Protein AF-A0A381V4W5-F1 (afdb_monomer_lite)

Organism: NCBI:txid408172

InterPro domains:
  IPR001851 ABC transporter, permease [PF02653] (2-93)

Structure (mmCIF, N/CA/C/O backbone):
data_AF-A0A381V4W5-F1
#
_entry.id   AF-A0A381V4W5-F1
#
loop_
_atom_site.group_PDB
_atom_site.id
_atom_site.type_symbol
_atom_site.label_atom_id
_atom_site.label_alt_id
_atom_site.label_comp_id
_atom_site.label_asym_id
_atom_site.label_entity_id
_atom_site.label_seq_id
_atom_site.pdbx_PDB_ins_code
_atom_site.Cartn_x
_atom_site.Cartn_y
_atom_site.Cartn_z
_atom_site.occupancy
_atom_site.B_iso_or_equiv
_atom_site.auth_seq_id
_atom_site.auth_comp_id
_atom_site.auth_asym_id
_atom_site.auth_atom_id
_atom_site.pdbx_PDB_model_num
ATOM 1 N N . MET A 1 1 ? 4.661 -8.027 14.910 1.00 61.03 1 MET A N 1
ATOM 2 C CA . MET A 1 1 ? 4.799 -7.270 13.644 1.00 61.03 1 MET A CA 1
ATOM 3 C C . MET A 1 1 ? 5.531 -8.044 12.550 1.00 61.03 1 MET A C 1
ATOM 5 O O . MET A 1 1 ? 5.199 -7.832 11.402 1.00 61.03 1 MET A O 1
ATOM 9 N N . ALA A 1 2 ? 6.446 -8.974 12.853 1.00 87.06 2 ALA A N 1
ATOM 10 C CA . ALA A 1 2 ? 7.195 -9.709 11.823 1.00 87.06 2 ALA A CA 1
ATOM 11 C C . ALA A 1 2 ? 6.330 -10.546 10.851 1.00 87.06 2 ALA A C 1
ATOM 13 O O . ALA A 1 2 ? 6.614 -10.577 9.662 1.00 87.06 2 ALA A O 1
ATOM 14 N N . THR A 1 3 ? 5.259 -11.191 11.324 1.00 92.56 3 THR A N 1
ATOM 15 C CA . THR A 1 3 ? 4.450 -12.128 10.521 1.00 92.56 3 THR A CA 1
ATOM 16 C C . THR A 1 3 ? 3.869 -11.544 9.219 1.00 92.56 3 THR A C 1
ATOM 18 O O . THR A 1 3 ? 4.096 -12.145 8.173 1.00 92.56 3 THR A O 1
ATOM 21 N N . PRO A 1 4 ? 3.159 -10.394 9.210 1.00 91.19 4 PRO A N 1
ATOM 22 C CA . PRO A 1 4 ? 2.651 -9.813 7.963 1.00 91.19 4 PRO A CA 1
ATOM 23 C C . PRO A 1 4 ? 3.765 -9.377 7.002 1.00 91.19 4 PRO A C 1
ATOM 25 O O . PRO A 1 4 ? 3.629 -9.571 5.799 1.00 91.19 4 PRO A O 1
ATOM 28 N N . TYR A 1 5 ? 4.886 -8.861 7.515 1.00 93.31 5 TYR A N 1
ATOM 29 C CA . TYR A 1 5 ? 6.038 -8.514 6.677 1.00 93.31 5 TYR A CA 1
ATOM 30 C C . TYR A 1 5 ? 6.715 -9.745 6.070 1.00 93.31 5 TYR A C 1
ATOM 32 O O . TYR A 1 5 ? 7.160 -9.682 4.932 1.00 93.31 5 TYR A O 1
ATOM 40 N N . LEU A 1 6 ? 6.755 -10.876 6.784 1.00 95.12 6 LEU A N 1
ATOM 41 C CA . LEU A 1 6 ? 7.233 -12.145 6.224 1.00 95.12 6 LEU A CA 1
ATOM 42 C C . LEU A 1 6 ? 6.332 -12.638 5.086 1.00 95.12 6 LEU A C 1
ATOM 44 O O . LEU A 1 6 ? 6.828 -13.116 4.073 1.00 95.12 6 LEU A O 1
ATOM 48 N N . LEU A 1 7 ? 5.010 -12.506 5.218 1.00 93.38 7 LEU A N 1
ATOM 49 C CA . LEU A 1 7 ? 4.087 -12.855 4.132 1.00 93.38 7 LEU A CA 1
ATOM 50 C C . LEU A 1 7 ? 4.267 -11.932 2.919 1.00 93.38 7 LEU A C 1
ATOM 52 O O . LEU A 1 7 ? 4.312 -12.412 1.787 1.00 93.38 7 LEU A O 1
ATOM 56 N N . ALA A 1 8 ? 4.421 -10.628 3.155 1.00 93.50 8 ALA A N 1
ATOM 57 C CA . ALA A 1 8 ? 4.693 -9.658 2.100 1.00 93.50 8 ALA A CA 1
ATOM 58 C C . ALA A 1 8 ? 6.030 -9.944 1.396 1.00 93.50 8 ALA A C 1
ATOM 60 O O . ALA A 1 8 ? 6.077 -9.991 0.169 1.00 93.50 8 ALA A O 1
ATOM 61 N N . SER A 1 9 ? 7.099 -10.220 2.150 1.00 93.81 9 SER A N 1
ATOM 62 C CA . SER A 1 9 ? 8.420 -10.507 1.583 1.00 93.81 9 SER A CA 1
ATOM 63 C C . SER A 1 9 ? 8.456 -11.816 0.796 1.00 93.81 9 SER A C 1
ATOM 65 O O . SER A 1 9 ? 9.136 -11.892 -0.227 1.00 93.81 9 SER A O 1
ATOM 67 N N . LEU A 1 10 ? 7.690 -12.832 1.207 1.00 95.31 10 LEU A N 1
ATOM 68 C CA . LEU A 1 10 ? 7.499 -14.049 0.416 1.00 95.31 10 LEU A CA 1
ATOM 69 C C . LEU A 1 10 ? 6.827 -13.744 -0.930 1.00 95.31 10 LEU A C 1
ATOM 71 O O . LEU A 1 10 ? 7.287 -14.240 -1.960 1.00 95.31 10 LEU A O 1
ATOM 75 N N . GLY A 1 11 ? 5.785 -12.907 -0.935 1.00 92.62 11 GLY A N 1
ATOM 76 C CA . GLY A 1 11 ? 5.130 -12.449 -2.164 1.00 92.62 11 GLY A CA 1
ATOM 77 C C . GLY A 1 11 ? 6.084 -11.677 -3.080 1.00 92.62 11 GLY A C 1
ATOM 78 O O . GLY A 1 11 ? 6.218 -12.007 -4.259 1.00 92.62 11 GLY A O 1
ATOM 79 N N . GLU A 1 12 ? 6.823 -10.720 -2.523 1.00 94.00 12 GLU A N 1
ATOM 80 C CA . GLU A 1 12 ? 7.828 -9.944 -3.259 1.00 94.00 12 GLU A CA 1
ATOM 81 C C . GLU A 1 12 ? 8.966 -10.823 -3.795 1.00 94.00 12 GLU A C 1
ATOM 83 O O . GLU A 1 12 ? 9.401 -10.643 -4.928 1.00 94.00 12 GLU A O 1
ATOM 88 N N . THR A 1 13 ? 9.396 -11.851 -3.057 1.00 95.31 13 THR A N 1
ATOM 89 C CA . THR A 1 13 ? 10.404 -12.815 -3.537 1.00 95.31 13 THR A CA 1
ATOM 90 C C . THR A 1 13 ? 9.919 -13.560 -4.784 1.00 95.31 13 THR A C 1
ATOM 92 O O . THR A 1 13 ? 10.703 -13.846 -5.693 1.00 95.31 13 THR A O 1
ATOM 95 N N . VAL A 1 14 ? 8.627 -13.895 -4.859 1.00 94.81 14 VAL A N 1
ATOM 96 C CA . VAL A 1 14 ? 8.036 -14.494 -6.067 1.00 94.81 14 VAL A CA 1
ATOM 97 C C . VAL A 1 14 ? 8.035 -13.487 -7.221 1.00 94.81 14 VAL A C 1
ATOM 99 O O . VAL A 1 14 ? 8.462 -13.842 -8.320 1.00 94.81 14 VAL A O 1
ATOM 102 N N . GLY A 1 15 ? 7.645 -12.234 -6.965 1.00 91.75 15 GLY A N 1
ATOM 103 C CA . GLY A 1 15 ? 7.682 -11.151 -7.955 1.00 91.75 15 GLY A CA 1
ATOM 104 C C . GLY A 1 15 ? 9.086 -10.914 -8.515 1.00 91.75 15 GLY A C 1
ATOM 105 O O . GLY A 1 15 ? 9.290 -10.961 -9.730 1.00 91.75 15 GLY A O 1
ATOM 106 N N . GLN A 1 16 ? 10.084 -10.793 -7.642 1.00 94.38 16 GLN A N 1
ATOM 107 C CA . GLN A 1 16 ? 11.478 -10.578 -8.030 1.00 94.38 16 GLN A CA 1
ATOM 108 C C . GLN A 1 16 ? 12.029 -11.730 -8.872 1.00 94.38 16 GLN A C 1
ATOM 110 O O . GLN A 1 16 ? 12.710 -11.490 -9.869 1.00 94.38 16 GLN A O 1
ATOM 115 N N . ARG A 1 17 ? 11.682 -12.983 -8.542 1.00 95.12 17 ARG A N 1
ATOM 116 C CA . ARG A 1 17 ? 12.050 -14.146 -9.369 1.00 95.12 17 ARG A CA 1
ATOM 117 C C . ARG A 1 17 ? 11.415 -14.124 -10.760 1.00 95.12 17 ARG A C 1
ATOM 119 O O . ARG A 1 17 ? 11.989 -14.694 -11.682 1.00 95.12 17 ARG A O 1
ATOM 126 N N . SER A 1 18 ? 10.271 -13.463 -10.921 1.00 91.50 18 SER A N 1
ATOM 127 C CA . SER A 1 18 ? 9.624 -13.250 -12.223 1.00 91.50 18 SER A CA 1
ATOM 128 C C . SER A 1 18 ? 10.144 -12.022 -12.986 1.00 91.50 18 SER A C 1
ATOM 130 O O . SER A 1 18 ? 9.670 -11.742 -14.083 1.00 91.50 18 SER A O 1
ATOM 132 N N . GLY A 1 19 ? 11.122 -11.295 -12.433 1.00 90.38 19 GLY A N 1
ATOM 133 C CA . GLY A 1 19 ? 11.662 -10.070 -13.031 1.00 90.38 19 GLY A CA 1
ATOM 134 C C . GLY A 1 19 ? 10.833 -8.814 -12.744 1.00 90.38 19 GLY A C 1
ATOM 135 O O . GLY A 1 19 ? 11.018 -7.798 -13.413 1.00 90.38 19 GLY A O 1
ATOM 136 N N . VAL A 1 20 ? 9.924 -8.866 -11.765 1.00 91.38 20 VAL A N 1
ATOM 137 C CA . VAL A 1 20 ? 9.116 -7.722 -11.324 1.00 91.38 20 VAL A CA 1
ATOM 138 C C . VAL A 1 20 ? 9.618 -7.249 -9.964 1.00 91.38 20 VAL A C 1
ATOM 140 O O . VAL A 1 20 ? 9.459 -7.939 -8.959 1.00 91.38 20 VAL A O 1
ATOM 143 N N . LEU A 1 21 ? 10.233 -6.068 -9.927 1.00 91.56 21 LEU A N 1
ATOM 144 C CA . LEU A 1 21 ? 10.742 -5.454 -8.703 1.00 91.56 21 LEU A CA 1
ATOM 145 C C . LEU A 1 21 ? 9.758 -4.403 -8.173 1.00 91.56 21 LEU A C 1
ATOM 147 O O . LEU A 1 21 ? 9.736 -3.272 -8.665 1.00 91.56 21 LEU A O 1
ATOM 151 N N . ASN A 1 22 ? 8.997 -4.737 -7.130 1.00 91.62 22 ASN A N 1
ATOM 152 C CA . ASN A 1 22 ? 8.013 -3.834 -6.541 1.00 91.62 22 ASN A CA 1
ATOM 153 C C . ASN A 1 22 ? 8.468 -3.274 -5.179 1.00 91.62 22 ASN A C 1
ATOM 155 O O . ASN A 1 22 ? 8.360 -3.894 -4.129 1.00 91.62 22 ASN A O 1
ATOM 159 N N . LEU A 1 23 ? 8.930 -2.023 -5.188 1.00 93.25 23 LEU A N 1
ATOM 160 C CA . LEU A 1 23 ? 9.302 -1.282 -3.971 1.00 93.25 23 LEU A CA 1
ATOM 161 C C . LEU A 1 23 ? 8.102 -0.596 -3.287 1.00 93.25 23 LEU A C 1
ATOM 163 O O . LEU A 1 23 ? 8.279 0.138 -2.320 1.00 93.25 23 LEU A O 1
ATOM 167 N N . GLY A 1 24 ? 6.884 -0.803 -3.798 1.00 95.06 24 GLY A N 1
ATOM 168 C CA . GLY A 1 24 ? 5.660 -0.157 -3.324 1.00 95.06 24 GLY A CA 1
ATOM 169 C C . GLY A 1 24 ? 4.927 -0.883 -2.196 1.00 95.06 24 GLY A C 1
ATOM 170 O O . GLY A 1 24 ? 3.972 -0.326 -1.652 1.00 95.06 24 GLY A O 1
ATOM 171 N N . VAL A 1 25 ? 5.334 -2.113 -1.854 1.00 95.38 25 VAL A N 1
ATOM 172 C CA . VAL A 1 25 ? 4.547 -3.042 -1.018 1.00 95.38 25 VAL A CA 1
ATOM 173 C C . VAL A 1 25 ? 4.166 -2.467 0.348 1.00 95.38 25 VAL A C 1
ATOM 175 O O . VAL A 1 25 ? 3.018 -2.604 0.767 1.00 95.38 25 VAL A O 1
ATOM 178 N N . ASP A 1 26 ? 5.069 -1.732 0.997 1.00 94.81 26 ASP A N 1
ATOM 179 C CA . ASP A 1 26 ? 4.807 -1.133 2.308 1.00 94.81 26 ASP A CA 1
ATOM 180 C C . ASP A 1 26 ? 3.682 -0.088 2.245 1.00 94.81 26 ASP A C 1
ATOM 182 O O . ASP A 1 26 ? 2.831 -0.029 3.132 1.00 94.81 26 ASP A O 1
ATOM 186 N N . GLY A 1 27 ? 3.611 0.694 1.164 1.00 96.06 27 GLY A N 1
ATOM 187 C CA . GLY A 1 27 ? 2.543 1.678 0.969 1.00 96.06 27 GLY A CA 1
ATOM 188 C C . GLY A 1 27 ? 1.194 1.005 0.736 1.00 96.06 27 GLY A C 1
ATOM 189 O O . GLY A 1 27 ? 0.173 1.452 1.263 1.00 96.06 27 GLY A O 1
ATOM 190 N N . VAL A 1 28 ? 1.194 -0.117 0.010 1.00 97.19 28 VAL A N 1
ATOM 191 C CA . VAL A 1 28 ? -0.002 -0.943 -0.194 1.00 97.19 28 VAL A CA 1
ATOM 192 C C . VAL A 1 28 ? -0.483 -1.543 1.127 1.00 97.19 28 VAL A C 1
ATOM 194 O O . VAL A 1 28 ? -1.686 -1.525 1.403 1.00 97.19 28 VAL A O 1
ATOM 197 N N . MET A 1 29 ? 0.435 -2.033 1.965 1.00 96.88 29 MET A N 1
ATOM 198 C CA . MET A 1 29 ? 0.113 -2.563 3.293 1.00 96.88 29 MET A CA 1
ATOM 199 C C . MET A 1 29 ? -0.512 -1.491 4.191 1.00 96.88 29 MET A C 1
ATOM 201 O O . MET A 1 29 ? -1.548 -1.755 4.803 1.00 96.88 29 MET A O 1
ATOM 205 N N . LEU A 1 30 ? 0.065 -0.284 4.236 1.00 96.25 30 LEU A N 1
ATOM 206 C CA . LEU A 1 30 ? -0.457 0.834 5.032 1.00 96.25 30 LEU A CA 1
ATOM 207 C C . LEU A 1 30 ? -1.886 1.210 4.622 1.00 96.25 30 LEU A C 1
ATOM 209 O O . LEU A 1 30 ? -2.776 1.287 5.473 1.00 96.25 30 LEU A O 1
ATOM 213 N N . LEU A 1 31 ? -2.123 1.368 3.319 1.00 97.00 31 LEU A N 1
ATOM 214 C CA . LEU A 1 31 ? -3.430 1.782 2.815 1.00 97.00 31 LEU A CA 1
ATOM 215 C C . LEU A 1 31 ? -4.488 0.692 3.023 1.00 97.00 31 LEU A C 1
ATOM 217 O O . LEU A 1 31 ? -5.605 0.971 3.464 1.00 97.00 31 LEU A O 1
ATOM 221 N N . SER A 1 32 ? -4.123 -0.568 2.778 1.00 97.06 32 SER A N 1
ATOM 222 C CA . SER A 1 32 ? -5.004 -1.717 3.021 1.00 97.06 32 SER A CA 1
ATOM 223 C C . SER A 1 32 ? -5.352 -1.856 4.505 1.00 97.06 32 SER A C 1
ATOM 225 O O . SER A 1 32 ? -6.502 -2.152 4.843 1.00 97.06 32 SER A O 1
ATOM 227 N N . ALA A 1 33 ? -4.391 -1.601 5.399 1.00 95.81 33 ALA A N 1
ATOM 228 C CA . ALA A 1 33 ? -4.616 -1.601 6.840 1.00 95.81 33 ALA A CA 1
ATOM 229 C C . ALA A 1 33 ? -5.596 -0.499 7.263 1.00 95.81 33 ALA A C 1
ATOM 231 O O . ALA A 1 33 ? -6.524 -0.789 8.021 1.00 95.81 33 ALA A O 1
ATOM 232 N N . PHE A 1 34 ? -5.452 0.725 6.733 1.00 96.25 34 PHE A N 1
ATOM 233 C CA . PHE A 1 34 ? -6.388 1.818 7.012 1.00 96.25 34 PHE A CA 1
ATOM 234 C C . PHE A 1 34 ? -7.824 1.442 6.631 1.00 96.25 34 PHE A C 1
ATOM 236 O O . PHE A 1 34 ? -8.724 1.508 7.468 1.00 96.25 34 PHE A O 1
ATOM 243 N N . PHE A 1 35 ? -8.051 1.010 5.387 1.00 97.06 35 PHE A N 1
ATOM 244 C CA . PHE A 1 35 ? -9.406 0.696 4.927 1.00 97.06 35 PHE A CA 1
ATOM 245 C C . PHE A 1 35 ? -10.002 -0.514 5.650 1.00 97.06 35 PHE A C 1
ATOM 247 O O . PHE A 1 35 ? -11.182 -0.486 5.997 1.00 97.06 35 PHE A O 1
ATOM 254 N N . SER A 1 36 ? -9.196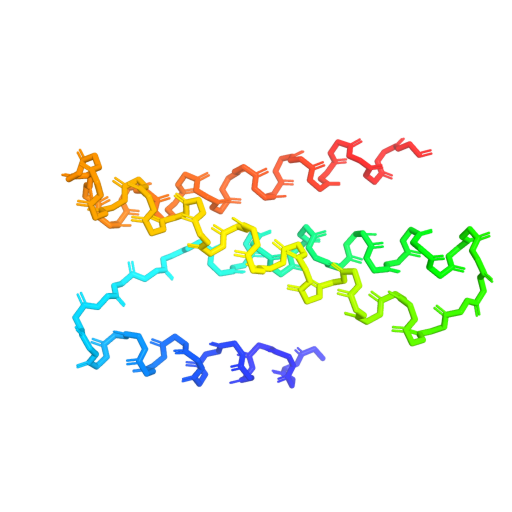 -1.539 5.945 1.00 96.81 36 SER A N 1
ATOM 255 C CA . SER A 1 36 ? -9.647 -2.675 6.761 1.00 96.81 36 SER A CA 1
ATOM 256 C C . SER A 1 36 ? -10.111 -2.200 8.139 1.00 96.81 36 SER A C 1
ATOM 258 O O . SER A 1 36 ? -11.217 -2.519 8.574 1.00 96.81 36 SER A O 1
ATOM 260 N N . TYR A 1 37 ? -9.299 -1.381 8.809 1.00 95.62 37 TYR A N 1
ATOM 261 C CA . TYR A 1 37 ? -9.629 -0.816 10.115 1.00 95.62 37 TYR A CA 1
ATOM 262 C C . TYR A 1 37 ? -10.894 0.054 10.068 1.00 95.62 37 TYR A C 1
ATOM 264 O O . TYR A 1 37 ? -11.808 -0.132 10.875 1.00 95.62 37 TYR A O 1
ATOM 272 N N . TRP A 1 38 ? -10.994 0.949 9.084 1.00 96.12 38 TRP A N 1
ATOM 273 C CA . TRP A 1 38 ? -12.148 1.829 8.902 1.00 96.12 38 TRP A CA 1
ATOM 274 C C . TRP A 1 38 ? -13.456 1.049 8.702 1.00 96.12 38 TRP A C 1
ATOM 276 O O . TRP A 1 38 ? -14.487 1.402 9.280 1.00 96.12 38 TRP A O 1
ATOM 286 N N . VAL A 1 39 ? -13.420 -0.053 7.946 1.00 97.12 39 VAL A N 1
ATOM 287 C CA . VAL A 1 39 ? -14.587 -0.925 7.741 1.00 97.12 39 VAL A CA 1
ATOM 288 C C . VAL A 1 39 ? -15.015 -1.607 9.037 1.00 97.12 39 VAL A C 1
ATOM 290 O O . VAL A 1 39 ? -16.215 -1.622 9.327 1.00 97.12 39 VAL A O 1
ATOM 293 N N . VAL A 1 40 ? -14.074 -2.123 9.840 1.00 97.25 40 VAL A N 1
ATOM 294 C CA . VAL A 1 40 ? -14.406 -2.690 11.162 1.00 97.25 40 VAL A CA 1
ATOM 295 C C . VAL A 1 40 ? -15.073 -1.635 12.038 1.00 97.25 40 VAL A C 1
ATOM 297 O O . VAL A 1 40 ? -16.110 -1.922 12.632 1.00 97.25 40 VAL A O 1
ATOM 300 N N . LEU A 1 41 ? -14.547 -0.407 12.076 1.00 95.62 41 LEU A N 1
ATOM 301 C CA . LEU A 1 41 ? -15.131 0.670 12.881 1.00 95.62 41 LEU A CA 1
ATOM 302 C C . LEU A 1 41 ? -16.564 1.028 12.470 1.00 95.62 41 LEU A C 1
ATOM 304 O O . LEU A 1 41 ? -17.375 1.382 13.322 1.00 95.62 41 LEU A O 1
ATOM 308 N N . LYS A 1 42 ? -16.882 0.971 11.173 1.00 95.69 42 LYS A N 1
ATOM 309 C CA . LYS A 1 42 ? -18.212 1.344 10.667 1.00 95.69 42 LYS A CA 1
ATOM 310 C C . LYS A 1 42 ? -19.230 0.216 10.715 1.00 95.69 42 LYS A C 1
ATOM 312 O O . LYS A 1 42 ? -20.408 0.485 10.922 1.00 95.69 42 LYS A O 1
ATOM 317 N N . THR A 1 43 ? -18.799 -1.019 10.485 1.00 95.94 43 THR A N 1
ATOM 318 C CA . THR A 1 43 ? -19.712 -2.157 10.288 1.00 95.94 43 THR A CA 1
ATOM 319 C C . THR A 1 43 ? -19.664 -3.188 11.408 1.00 95.94 43 THR A C 1
ATOM 321 O O . THR A 1 43 ? -20.577 -3.999 11.519 1.00 95.94 43 THR A O 1
ATOM 324 N N . 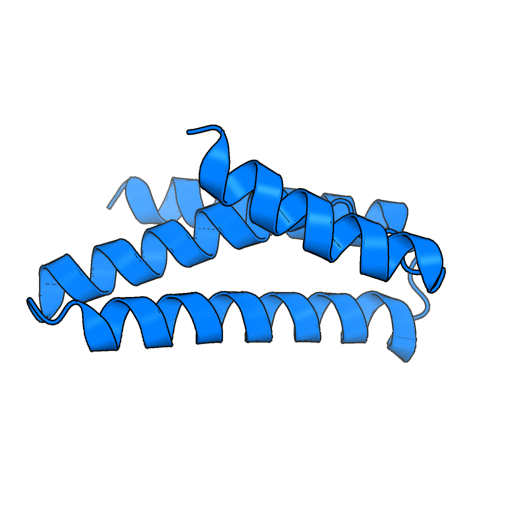GLY A 1 44 ? -18.594 -3.211 12.207 1.00 95.38 44 GLY A N 1
ATOM 325 C CA . GLY A 1 44 ? -18.319 -4.270 13.181 1.00 95.38 44 GLY A CA 1
ATOM 326 C C . GLY A 1 44 ? -17.979 -5.634 12.561 1.00 95.38 44 GLY A C 1
ATOM 327 O O . GLY A 1 44 ? -17.713 -6.584 13.293 1.00 95.38 44 GLY A O 1
ATOM 328 N N . ASN A 1 45 ? -17.973 -5.766 11.228 1.00 95.75 45 ASN A N 1
ATOM 329 C CA . ASN A 1 45 ? -17.795 -7.044 10.543 1.00 95.75 45 ASN A CA 1
ATOM 330 C C . ASN A 1 45 ? -16.332 -7.265 10.124 1.00 95.75 45 ASN A C 1
ATOM 332 O O . ASN A 1 45 ? -15.840 -6.655 9.172 1.00 95.75 45 ASN A O 1
ATOM 336 N N . LEU A 1 46 ? -15.655 -8.194 10.806 1.00 95.75 46 LEU A N 1
ATOM 337 C CA . LEU A 1 46 ? -14.258 -8.543 10.524 1.00 95.75 46 LEU A CA 1
ATOM 338 C C . LEU A 1 46 ? -14.051 -9.136 9.123 1.00 95.75 46 LEU A C 1
ATOM 340 O O . LEU A 1 46 ? -13.060 -8.820 8.471 1.00 95.75 46 LEU A O 1
ATOM 344 N N . TRP A 1 47 ? -14.965 -9.976 8.637 1.00 96.69 47 TRP A N 1
ATOM 345 C CA . TRP A 1 47 ? -14.812 -10.624 7.330 1.00 96.69 47 TRP A CA 1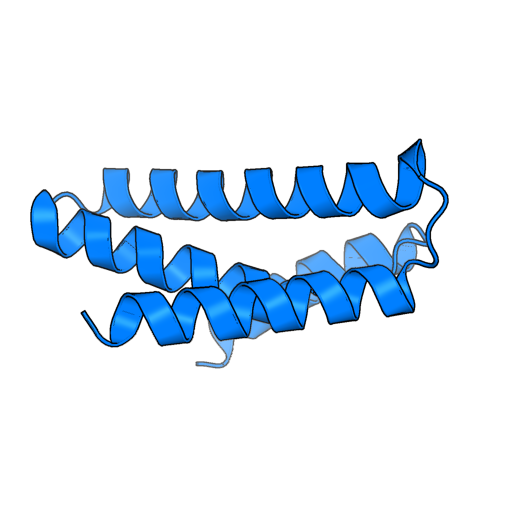
ATOM 346 C C . TRP A 1 47 ? -14.908 -9.619 6.187 1.00 96.69 47 TRP A C 1
ATOM 348 O O . TRP A 1 47 ? -14.129 -9.675 5.236 1.00 96.69 47 TRP A O 1
ATOM 358 N N . LEU A 1 48 ? -15.827 -8.658 6.312 1.00 96.25 48 LEU A N 1
ATOM 359 C CA . LEU A 1 48 ? -15.957 -7.575 5.345 1.00 96.25 48 LEU A CA 1
ATOM 360 C C . LEU A 1 48 ? -14.697 -6.702 5.319 1.00 96.25 48 LEU A C 1
ATOM 362 O O . LEU A 1 48 ? -14.231 -6.333 4.246 1.00 96.25 48 LEU A O 1
ATOM 366 N N . ALA A 1 49 ? -14.112 -6.416 6.483 1.00 97.00 49 ALA A N 1
ATOM 367 C CA . ALA A 1 49 ? -12.868 -5.662 6.568 1.00 97.00 49 ALA A CA 1
ATOM 368 C C . ALA A 1 49 ? -11.700 -6.362 5.868 1.00 97.00 49 ALA A C 1
ATOM 370 O O . ALA A 1 49 ? -10.967 -5.715 5.124 1.00 97.00 49 ALA A O 1
ATOM 371 N N . VAL A 1 50 ? -11.565 -7.681 6.045 1.00 96.75 50 VAL A N 1
ATOM 372 C CA . VAL A 1 50 ? -10.545 -8.472 5.339 1.00 96.75 50 VAL A CA 1
ATOM 373 C C . VAL A 1 50 ? -10.754 -8.399 3.826 1.00 96.75 50 VAL A C 1
ATOM 375 O O . VAL A 1 50 ? -9.799 -8.148 3.092 1.00 96.75 50 VAL A O 1
ATOM 378 N N . LEU A 1 51 ? -11.994 -8.559 3.350 1.00 97.81 51 LEU A N 1
ATOM 379 C CA . LEU A 1 51 ? -12.311 -8.458 1.922 1.00 97.81 51 LEU A CA 1
ATOM 380 C C . LEU A 1 51 ? -11.966 -7.081 1.348 1.00 97.81 51 LEU A C 1
ATOM 382 O O . LEU A 1 51 ? -11.392 -7.000 0.263 1.00 97.81 51 LEU A O 1
ATOM 386 N N . VAL A 1 52 ? -12.269 -6.005 2.077 1.00 97.81 52 VAL A N 1
ATOM 387 C CA . VAL A 1 52 ? -11.922 -4.647 1.642 1.00 97.81 52 VAL A CA 1
ATOM 388 C C . VAL A 1 52 ? -10.408 -4.440 1.633 1.00 97.81 52 VAL A C 1
ATOM 390 O O . VAL A 1 52 ? -9.891 -3.882 0.669 1.00 97.81 52 VAL A O 1
ATOM 393 N N . GLY A 1 53 ? -9.677 -4.936 2.634 1.00 97.44 53 GLY A N 1
ATOM 394 C CA . GLY A 1 53 ? -8.212 -4.899 2.638 1.00 97.44 53 GLY A CA 1
ATOM 395 C C . GLY A 1 53 ? -7.600 -5.589 1.418 1.00 97.44 53 GLY A C 1
ATOM 396 O O . GLY A 1 53 ? -6.750 -5.013 0.741 1.00 97.44 53 GLY A O 1
ATOM 397 N N . VAL A 1 54 ? -8.086 -6.790 1.085 1.00 97.06 54 VAL A N 1
ATOM 398 C CA . VAL A 1 54 ? -7.668 -7.523 -0.123 1.00 97.06 54 VAL A CA 1
ATOM 399 C C . VAL A 1 54 ? -8.007 -6.736 -1.390 1.00 97.06 54 VAL A C 1
ATOM 401 O O . VAL A 1 54 ? -7.168 -6.632 -2.285 1.00 97.06 54 VAL A O 1
ATOM 404 N N . ALA A 1 55 ? -9.202 -6.145 -1.465 1.00 98.19 55 ALA A N 1
ATOM 405 C CA . ALA A 1 55 ? -9.623 -5.348 -2.614 1.00 98.19 55 ALA A CA 1
ATOM 406 C C . ALA A 1 55 ? -8.741 -4.105 -2.818 1.00 98.19 55 ALA A C 1
ATOM 408 O O . ALA A 1 55 ? -8.351 -3.815 -3.948 1.00 98.19 55 ALA A O 1
ATOM 409 N N . VAL A 1 56 ? -8.370 -3.399 -1.744 1.00 97.94 56 VAL A N 1
ATOM 410 C CA . VAL A 1 56 ? -7.461 -2.242 -1.814 1.00 97.94 56 VAL A CA 1
ATOM 411 C C . VAL A 1 56 ? -6.077 -2.662 -2.305 1.00 97.94 56 VAL A C 1
ATOM 413 O O . VAL A 1 56 ? -5.532 -2.024 -3.210 1.00 97.94 56 VAL A O 1
ATOM 416 N N . GLY A 1 57 ? -5.536 -3.762 -1.774 1.00 97.06 57 GLY A N 1
ATOM 417 C CA . GLY A 1 57 ? -4.267 -4.321 -2.236 1.00 97.06 57 GLY A CA 1
ATOM 418 C C . GLY A 1 57 ? -4.290 -4.693 -3.721 1.00 97.06 57 GLY A C 1
ATOM 419 O O . GLY A 1 57 ? -3.371 -4.347 -4.463 1.00 97.06 57 GLY A O 1
ATOM 420 N N . LEU A 1 58 ? -5.377 -5.323 -4.176 1.00 97.56 58 LEU A N 1
ATOM 421 C CA . LEU A 1 58 ? -5.586 -5.683 -5.579 1.00 97.56 58 LEU A CA 1
ATOM 422 C C . LEU A 1 58 ? -5.630 -4.441 -6.476 1.00 97.56 58 LEU A C 1
ATOM 424 O O . LEU A 1 58 ? -4.942 -4.404 -7.495 1.00 97.56 58 LEU A O 1
ATOM 428 N N . VAL A 1 59 ? -6.387 -3.409 -6.095 1.00 98.06 59 VAL A N 1
ATOM 429 C CA . VAL A 1 59 ? -6.477 -2.154 -6.860 1.00 98.06 59 VAL A CA 1
ATOM 430 C C . VAL A 1 59 ? -5.113 -1.472 -6.962 1.00 98.06 59 VAL A C 1
ATOM 432 O O . VAL A 1 59 ? -4.727 -1.038 -8.047 1.00 98.06 59 VAL A O 1
ATOM 435 N N . MET A 1 60 ? -4.350 -1.415 -5.868 1.00 96.94 60 MET A N 1
ATOM 436 C CA . MET A 1 60 ? -2.997 -0.852 -5.883 1.00 96.94 60 MET A CA 1
ATOM 437 C C . MET A 1 60 ? -2.039 -1.668 -6.762 1.00 96.94 60 MET A C 1
ATOM 439 O O . MET A 1 60 ? -1.255 -1.089 -7.514 1.00 96.94 60 MET A O 1
ATOM 443 N N . GLY A 1 61 ? -2.128 -3.000 -6.714 1.00 95.25 61 GLY A N 1
ATOM 444 C CA . GLY A 1 61 ? -1.348 -3.891 -7.573 1.00 95.25 61 GLY A CA 1
ATOM 445 C C . GLY A 1 61 ? -1.683 -3.724 -9.057 1.00 95.25 61 GLY A C 1
ATOM 446 O O . GLY A 1 61 ? -0.777 -3.640 -9.885 1.00 95.25 61 GLY A O 1
ATOM 447 N N . LEU A 1 62 ? -2.969 -3.591 -9.401 1.00 96.56 62 LEU A N 1
ATOM 448 C CA . LEU A 1 62 ? -3.404 -3.288 -10.768 1.00 96.56 62 LEU A CA 1
ATOM 449 C C . LEU A 1 62 ? -2.905 -1.919 -11.232 1.00 96.56 62 LEU A C 1
ATOM 451 O O . LEU A 1 62 ? -2.451 -1.798 -12.367 1.00 96.56 62 LEU A O 1
ATOM 455 N N . LEU A 1 63 ? -2.943 -0.905 -10.363 1.00 96.50 63 LEU A N 1
ATOM 456 C CA . LEU A 1 63 ? -2.409 0.420 -10.673 1.00 96.50 63 LEU A CA 1
ATOM 457 C C . LEU A 1 63 ? -0.901 0.357 -10.955 1.00 96.50 63 LEU A C 1
ATOM 459 O O . LEU A 1 63 ? -0.436 0.917 -11.948 1.00 96.50 63 LEU A O 1
ATOM 463 N N . TYR A 1 64 ? -0.142 -0.362 -10.127 1.00 95.81 64 TYR A N 1
ATOM 464 C CA . TYR A 1 64 ? 1.288 -0.579 -10.344 1.00 95.81 64 TYR A CA 1
ATOM 465 C C . TYR A 1 64 ? 1.567 -1.327 -11.658 1.00 95.81 64 TYR A C 1
ATOM 467 O O . TYR A 1 64 ? 2.427 -0.913 -12.441 1.00 95.81 64 TYR A O 1
ATOM 475 N N . GLY A 1 65 ? 0.806 -2.389 -11.940 1.00 94.94 65 GLY A N 1
ATOM 476 C CA . GLY A 1 65 ? 0.903 -3.142 -13.190 1.00 94.94 65 GLY A CA 1
ATOM 477 C C . GLY A 1 65 ? 0.573 -2.282 -14.410 1.00 94.94 65 GLY A C 1
ATOM 478 O O . GLY A 1 65 ? 1.298 -2.310 -15.396 1.00 94.94 65 GLY A O 1
ATOM 479 N N . PHE A 1 66 ? -0.456 -1.440 -14.331 1.00 96.69 66 PHE A N 1
ATOM 480 C CA . PHE A 1 66 ? -0.793 -0.496 -15.394 1.00 96.69 66 PHE A CA 1
ATOM 481 C C . PHE A 1 66 ? 0.357 0.486 -15.667 1.00 96.69 66 PHE A C 1
ATOM 483 O O . PHE A 1 66 ? 0.771 0.659 -16.812 1.00 96.69 66 PHE A O 1
ATOM 490 N N . ILE A 1 67 ? 0.931 1.079 -14.619 1.00 96.00 67 ILE A N 1
ATOM 491 C CA . ILE A 1 67 ? 2.034 2.039 -14.753 1.00 96.00 67 ILE A CA 1
ATOM 492 C C . ILE A 1 67 ? 3.288 1.377 -15.346 1.00 96.00 67 ILE A C 1
ATOM 494 O O . ILE A 1 67 ? 3.952 1.949 -16.207 1.00 96.00 67 ILE A O 1
ATOM 498 N N . THR A 1 68 ? 3.626 0.171 -14.905 1.00 95.25 68 THR A N 1
ATOM 499 C CA . THR A 1 68 ? 4.876 -0.484 -15.319 1.00 95.25 68 THR A CA 1
ATOM 500 C C . THR A 1 68 ? 4.760 -1.217 -16.654 1.00 95.25 68 THR A C 1
ATOM 502 O O . THR A 1 68 ? 5.686 -1.152 -17.456 1.00 95.25 68 THR A O 1
ATOM 505 N N . VAL A 1 69 ? 3.627 -1.869 -16.927 1.00 95.25 69 VAL A N 1
ATOM 506 C CA . VAL A 1 69 ? 3.418 -2.680 -18.139 1.00 95.25 69 VAL A CA 1
ATOM 507 C C . VAL A 1 69 ? 2.843 -1.852 -19.285 1.00 95.25 69 VAL A C 1
ATOM 509 O O . VAL A 1 69 ? 3.322 -1.955 -20.409 1.00 95.25 69 VAL A O 1
ATOM 512 N N . VAL A 1 70 ? 1.823 -1.025 -19.032 1.00 96.88 70 VAL A N 1
ATOM 513 C CA . VAL A 1 70 ? 1.146 -0.266 -20.102 1.00 96.88 70 VAL A CA 1
ATOM 514 C C . VAL A 1 70 ? 1.890 1.030 -20.401 1.00 96.88 70 VAL A C 1
ATOM 516 O O . VAL A 1 70 ? 2.124 1.353 -21.564 1.00 96.88 70 VAL A O 1
ATOM 519 N N . LEU A 1 71 ? 2.298 1.766 -19.362 1.00 96.50 71 LEU A N 1
ATOM 520 C CA . LEU A 1 71 ? 3.006 3.041 -19.537 1.00 96.50 71 LEU A CA 1
ATOM 521 C C . LEU A 1 71 ? 4.526 2.877 -19.694 1.00 96.50 71 LEU A C 1
ATOM 523 O O . LEU A 1 71 ? 5.214 3.872 -19.905 1.00 96.50 71 LEU A O 1
ATOM 527 N N . ASN A 1 72 ? 5.050 1.646 -19.619 1.00 95.25 72 ASN A N 1
ATOM 528 C CA . ASN A 1 72 ? 6.482 1.331 -19.717 1.00 95.25 72 ASN A CA 1
ATOM 529 C C . ASN A 1 72 ? 7.356 2.139 -18.738 1.00 95.25 72 ASN A C 1
ATOM 531 O O . ASN A 1 72 ? 8.508 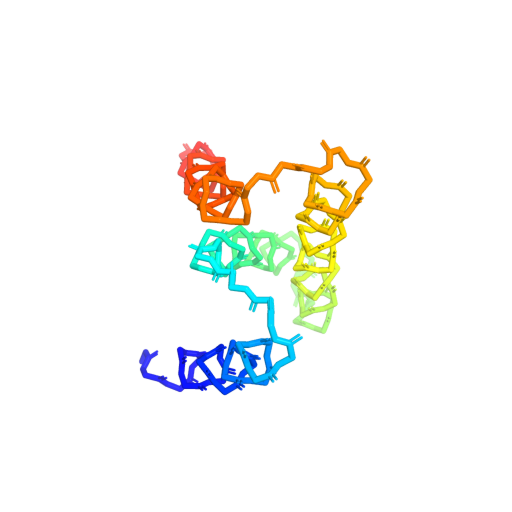2.466 -19.031 1.00 95.25 72 ASN A O 1
ATOM 535 N N . ALA A 1 73 ? 6.811 2.497 -17.573 1.00 95.00 73 ALA A N 1
ATOM 536 C CA . ALA A 1 73 ? 7.561 3.225 -16.563 1.00 95.00 73 ALA A CA 1
ATOM 537 C C . ALA A 1 73 ? 8.531 2.296 -15.819 1.00 95.00 73 ALA A C 1
ATOM 539 O O . ALA A 1 73 ? 8.245 1.124 -15.564 1.00 95.00 73 ALA A O 1
ATOM 540 N N . THR A 1 74 ? 9.681 2.842 -15.419 1.00 95.69 74 THR A N 1
ATOM 541 C CA . THR A 1 74 ? 10.694 2.097 -14.670 1.00 95.69 74 THR A CA 1
ATOM 542 C C . THR A 1 74 ? 10.135 1.605 -13.337 1.00 95.69 74 THR A C 1
ATOM 544 O O . THR A 1 74 ? 9.836 2.406 -12.450 1.00 95.69 74 THR A O 1
ATOM 547 N N . GLN A 1 75 ? 10.092 0.282 -13.164 1.00 93.69 75 GLN A N 1
ATOM 548 C CA . GLN A 1 75 ? 9.539 -0.407 -11.991 1.00 93.69 75 GLN A CA 1
ATOM 549 C C . GLN A 1 75 ? 10.022 0.153 -10.646 1.00 93.69 75 GLN A C 1
ATOM 551 O O . GLN A 1 75 ? 9.221 0.285 -9.723 1.00 93.69 75 GLN A O 1
ATOM 556 N N . GLY A 1 76 ? 11.302 0.530 -10.547 1.00 94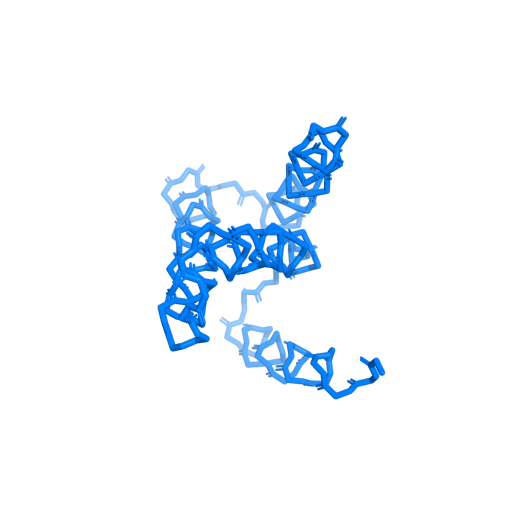.50 76 GLY A N 1
ATOM 557 C CA . GLY A 1 76 ? 11.870 1.108 -9.330 1.00 94.50 76 GLY A CA 1
ATOM 558 C C . GLY A 1 76 ? 11.221 2.435 -8.931 1.00 94.50 76 GLY A C 1
ATOM 559 O O . GLY A 1 76 ? 10.764 2.594 -7.801 1.00 94.50 76 GLY A O 1
ATOM 560 N N . ILE A 1 77 ? 11.117 3.368 -9.880 1.00 95.12 77 ILE A N 1
ATOM 561 C CA . ILE A 1 77 ? 10.523 4.694 -9.654 1.00 95.12 77 ILE A CA 1
ATOM 562 C C . ILE A 1 77 ? 9.017 4.555 -9.425 1.00 95.12 77 ILE A C 1
ATOM 564 O O . ILE A 1 77 ? 8.478 5.145 -8.491 1.00 95.12 77 ILE A O 1
ATOM 568 N N . SER A 1 78 ? 8.345 3.735 -10.236 1.00 95.56 78 SER A N 1
ATOM 569 C CA . SER A 1 78 ? 6.915 3.456 -10.086 1.00 95.56 78 SER A CA 1
ATOM 570 C C . SER A 1 78 ? 6.596 2.835 -8.726 1.00 95.56 78 SER A C 1
ATOM 572 O O . SER A 1 78 ? 5.626 3.239 -8.091 1.00 95.56 78 SER A O 1
ATOM 574 N N . GLY A 1 79 ? 7.429 1.908 -8.246 1.00 95.75 79 GLY A N 1
ATOM 575 C CA . GLY A 1 79 ? 7.271 1.269 -6.940 1.00 95.75 79 GLY A CA 1
ATOM 576 C C . GLY A 1 79 ? 7.407 2.273 -5.799 1.00 95.75 79 GLY A C 1
ATOM 577 O O . GLY A 1 79 ? 6.529 2.350 -4.944 1.00 95.75 79 GLY A O 1
ATOM 578 N N . ILE A 1 80 ? 8.443 3.118 -5.834 1.00 97.00 80 ILE A N 1
ATOM 579 C CA . ILE A 1 80 ? 8.617 4.202 -4.853 1.00 97.00 80 ILE A CA 1
ATOM 580 C C . ILE A 1 80 ? 7.434 5.184 -4.906 1.00 97.00 80 ILE A C 1
ATOM 582 O O . ILE A 1 80 ? 6.953 5.628 -3.866 1.00 97.00 80 ILE A O 1
ATOM 586 N N . GLY A 1 81 ? 6.916 5.491 -6.098 1.00 96.88 81 GLY A N 1
ATOM 587 C CA . GLY A 1 81 ? 5.722 6.321 -6.264 1.00 96.88 81 GLY A CA 1
ATOM 588 C C . GLY A 1 81 ? 4.482 5.724 -5.590 1.00 96.88 81 GLY A C 1
ATOM 589 O O . GLY A 1 81 ? 3.788 6.428 -4.858 1.00 96.88 81 GLY A O 1
ATOM 590 N N . ILE A 1 82 ? 4.235 4.422 -5.773 1.00 97.19 82 ILE A N 1
ATOM 591 C CA . ILE A 1 82 ? 3.149 3.700 -5.090 1.00 97.19 82 ILE A CA 1
ATOM 592 C C . ILE A 1 82 ? 3.352 3.707 -3.572 1.00 97.19 82 ILE A C 1
ATOM 594 O O . ILE A 1 82 ? 2.392 3.941 -2.837 1.00 97.19 82 ILE A O 1
ATOM 598 N N . TYR A 1 83 ? 4.587 3.515 -3.098 1.00 97.69 83 TYR A N 1
ATOM 599 C CA . TYR A 1 83 ? 4.906 3.605 -1.674 1.00 97.69 83 TYR A CA 1
ATOM 600 C C . TYR A 1 83 ? 4.535 4.978 -1.098 1.00 97.69 83 TYR A C 1
ATOM 602 O O . TYR A 1 83 ? 3.776 5.054 -0.132 1.00 97.69 83 TYR A O 1
ATOM 610 N N . ILE A 1 84 ? 5.017 6.062 -1.716 1.00 97.62 84 ILE A N 1
ATOM 611 C CA . ILE A 1 84 ? 4.762 7.437 -1.259 1.00 97.62 84 ILE A CA 1
ATOM 612 C C . ILE A 1 84 ? 3.266 7.761 -1.314 1.00 97.62 84 ILE A C 1
ATOM 614 O O . ILE A 1 84 ? 2.740 8.381 -0.389 1.00 97.62 84 ILE A O 1
ATOM 618 N N . PHE A 1 85 ? 2.567 7.321 -2.363 1.00 97.06 85 PHE A N 1
ATOM 619 C CA . PHE A 1 85 ? 1.121 7.486 -2.475 1.00 97.06 85 PHE A CA 1
ATOM 620 C C . PHE A 1 85 ? 0.381 6.782 -1.331 1.00 97.06 85 PHE A C 1
ATOM 622 O O . PHE A 1 85 ? -0.435 7.407 -0.654 1.00 97.06 85 PHE A O 1
ATOM 629 N N . GLY A 1 86 ? 0.693 5.507 -1.083 1.00 97.00 86 GLY A N 1
ATOM 630 C CA . GLY A 1 86 ? 0.091 4.735 0.002 1.00 97.00 86 GLY A CA 1
ATOM 631 C C . GLY A 1 86 ? 0.378 5.342 1.374 1.00 97.00 86 GLY A C 1
ATOM 632 O O . GLY A 1 86 ? -0.545 5.506 2.171 1.00 97.00 86 GLY A O 1
ATOM 633 N N . LEU A 1 87 ? 1.625 5.752 1.624 1.00 97.00 87 LEU A N 1
ATOM 634 C CA . LEU A 1 87 ? 2.046 6.433 2.850 1.00 97.00 87 LEU A CA 1
ATOM 635 C C . LEU A 1 87 ? 1.263 7.737 3.066 1.00 97.00 87 LEU A C 1
ATOM 637 O O . LEU A 1 87 ? 0.637 7.916 4.109 1.00 97.00 87 LEU A O 1
ATOM 641 N N . GLY A 1 88 ? 1.276 8.635 2.077 1.00 96.56 88 GLY A N 1
ATOM 642 C CA . GLY A 1 88 ? 0.669 9.960 2.190 1.00 96.56 88 GLY A CA 1
ATOM 643 C C . GLY A 1 88 ? -0.854 9.914 2.293 1.00 96.56 88 GLY A C 1
ATOM 644 O O . GLY A 1 88 ? -1.439 10.625 3.110 1.00 96.56 88 GLY A O 1
ATOM 645 N N . LEU A 1 89 ? -1.504 9.052 1.506 1.00 96.25 89 LEU A N 1
ATOM 646 C CA . LEU A 1 89 ? -2.954 8.892 1.567 1.00 96.25 89 LEU A CA 1
ATOM 647 C C . LEU A 1 89 ? -3.388 8.270 2.898 1.00 96.25 89 LEU A C 1
ATOM 649 O O . LEU A 1 89 ? -4.347 8.747 3.498 1.00 96.25 89 LEU A O 1
ATOM 653 N N . SER A 1 90 ? -2.669 7.256 3.388 1.00 94.56 90 SER A N 1
ATOM 654 C CA . SER A 1 90 ? -2.966 6.652 4.693 1.00 94.56 90 SER A CA 1
ATOM 655 C C . SER A 1 90 ? -2.805 7.663 5.826 1.00 94.56 90 SER A C 1
ATOM 657 O O . SER A 1 90 ? -3.695 7.766 6.665 1.00 94.56 90 SER A O 1
ATOM 659 N N . ASP A 1 91 ? -1.720 8.446 5.832 1.00 95.06 91 ASP A N 1
ATOM 660 C CA . ASP A 1 91 ? -1.492 9.479 6.853 1.00 95.06 91 ASP A CA 1
ATOM 661 C C . ASP A 1 91 ? -2.599 10.543 6.840 1.00 95.06 91 ASP A C 1
ATOM 663 O O . ASP A 1 91 ? -3.139 10.901 7.887 1.00 95.06 91 ASP A O 1
ATOM 667 N N . LEU A 1 92 ? -3.006 11.006 5.653 1.00 95.69 92 LEU A N 1
ATOM 668 C CA . LEU A 1 92 ? -4.112 11.955 5.516 1.00 95.69 92 LEU A CA 1
ATOM 669 C C . LEU A 1 92 ? -5.430 11.383 6.051 1.00 95.69 92 LEU A C 1
ATOM 671 O O . LEU A 1 92 ? -6.186 12.092 6.718 1.00 95.69 92 LEU A O 1
ATOM 675 N N . LEU A 1 93 ? -5.714 10.120 5.740 1.00 94.38 93 LEU A N 1
ATOM 676 C CA . LEU A 1 93 ? -6.951 9.459 6.132 1.00 94.38 93 LEU A CA 1
ATOM 677 C C . LEU A 1 93 ? -7.004 9.160 7.638 1.00 94.38 93 LEU A C 1
ATOM 679 O O . LEU A 1 93 ? -8.066 9.314 8.231 1.00 94.38 93 LEU A O 1
ATOM 683 N N . PHE A 1 94 ? -5.880 8.807 8.270 1.00 90.38 94 PHE A N 1
ATOM 684 C CA . PHE A 1 94 ? -5.802 8.571 9.720 1.00 90.38 94 PHE A CA 1
ATOM 685 C C . PHE A 1 94 ? -5.952 9.835 10.570 1.00 90.38 94 PHE A C 1
ATOM 687 O O . PHE A 1 94 ? -6.291 9.744 11.748 1.00 90.38 94 PHE A O 1
ATOM 694 N N . ARG A 1 95 ? -5.697 11.017 10.001 1.00 88.06 95 ARG A N 1
ATOM 695 C CA . ARG A 1 95 ? -5.891 12.298 10.699 1.00 88.06 95 ARG A CA 1
ATOM 696 C C . ARG A 1 95 ? -7.366 12.687 10.867 1.00 88.06 95 ARG A C 1
ATOM 698 O O . ARG A 1 95 ? -7.633 13.694 11.521 1.00 88.06 95 ARG A O 1
ATOM 705 N N . ARG A 1 96 ? -8.303 11.957 10.254 1.00 63.28 96 ARG A N 1
ATOM 706 C CA . ARG A 1 96 ? -9.751 12.184 10.356 1.00 63.28 96 ARG A CA 1
ATOM 707 C C . ARG A 1 96 ? -10.439 11.104 11.175 1.00 63.28 96 ARG A C 1
ATOM 709 O O . ARG A 1 96 ? -11.415 11.475 11.860 1.00 63.28 96 ARG A O 1
#

Radius of gyration: 13.87 Å; chains: 1; bounding box: 32×27×34 Å

Sequence (96 aa):
MATPYLLASLGETVGQRSGVLNLGVDGVMLLSAFFSYWVVLKTGNLWLAVLVGVAVGLVMGLLYGFITVVLNATQGISGIGIYIFGLGLSDLLFRR

pLDDT: mean 94.65, std 5.19, range [61.03, 98.19]

Foldseek 3Di:
DVVVVVVLVVVQVVCVVVVQHALQSQLLQLQLVLQLVVCCVVPVDNVVSVVSSVVSSVVLVVVLCCCCPVVVDDNVVSNVVNNVVSVVVSVVSVVD

S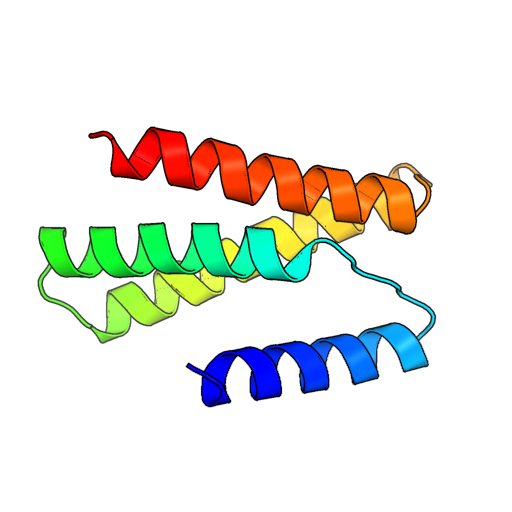econdary structure (DSSP, 8-state):
-HHHHHHHHHHHHHHHHTT---TTHHHHHHHHHHHHHHHHHHH--HHHHHHHHHHHHHHHHHHHHIIIIIS---HHHHHHHHHHHHHHHHHHHHT-